Protein AF-A0A067JQB5-F1 (afdb_monomer_lite)

Organism: Jatropha curcas (NCBI:txid180498)

Secondary structure (DSSP, 8-state):
-HHHHHHHHHHHH-SEEEEEETTEEEEEE--HHHHHHHHHH-TTTS----------

Structure (mmCIF, N/CA/C/O backbone):
data_AF-A0A067JQB5-F1
#
_entry.id   AF-A0A067JQB5-F1
#
loop_
_atom_site.group_PDB
_atom_site.id
_atom_site.type_symbol
_atom_site.label_atom_id
_atom_site.label_alt_id
_atom_site.label_comp_id
_atom_site.label_asym_id
_atom_site.label_entity_id
_atom_site.label_seq_id
_atom_site.pdbx_PDB_ins_code
_atom_site.Cartn_x
_atom_site.Cartn_y
_atom_site.Cartn_z
_atom_site.occupancy
_atom_site.B_iso_or_equiv
_atom_site.auth_seq_id
_atom_site.auth_comp_id
_atom_site.auth_asym_id
_atom_site.auth_atom_id
_atom_site.pdbx_PDB_model_num
ATOM 1 N N . MET A 1 1 ? -5.631 9.317 -12.882 1.00 63.41 1 MET A N 1
ATOM 2 C CA . MET A 1 1 ? -6.298 8.027 -13.174 1.00 63.41 1 MET A CA 1
ATOM 3 C C . MET A 1 1 ? -5.853 6.908 -12.223 1.00 63.41 1 MET A C 1
ATOM 5 O O . MET A 1 1 ? -6.683 6.443 -11.458 1.00 63.41 1 MET A O 1
ATOM 9 N N . VAL A 1 2 ? -4.565 6.524 -12.177 1.00 78.81 2 VAL A N 1
ATOM 10 C CA . VAL A 1 2 ? -4.059 5.401 -11.340 1.00 78.81 2 VAL A CA 1
ATOM 11 C C . VAL A 1 2 ? -4.334 5.571 -9.839 1.00 78.81 2 VAL A C 1
ATOM 13 O O . VAL A 1 2 ? -4.730 4.618 -9.177 1.00 78.81 2 VAL A O 1
ATOM 16 N N . HIS A 1 3 ? -4.205 6.792 -9.310 1.00 79.38 3 HIS A N 1
ATOM 17 C CA . HIS A 1 3 ? -4.470 7.071 -7.895 1.00 79.38 3 HIS A CA 1
ATOM 18 C C . HIS A 1 3 ? -5.899 6.688 -7.457 1.00 79.38 3 HIS A C 1
ATOM 20 O O . HIS A 1 3 ? -6.072 6.096 -6.397 1.00 79.38 3 HIS A O 1
ATOM 26 N N . TRP A 1 4 ? -6.911 6.967 -8.290 1.00 85.88 4 TRP A N 1
ATOM 27 C CA . TRP A 1 4 ? -8.310 6.629 -7.998 1.00 85.88 4 TRP A CA 1
ATOM 28 C C . TRP A 1 4 ? -8.542 5.116 -7.991 1.00 85.88 4 TRP A C 1
ATOM 30 O O . TRP A 1 4 ? -9.141 4.584 -7.066 1.00 85.88 4 TRP A O 1
ATOM 40 N N . PHE A 1 5 ? -8.009 4.408 -8.989 1.00 86.44 5 PHE A N 1
ATOM 41 C CA . PHE A 1 5 ? -8.145 2.955 -9.078 1.00 86.44 5 PHE A CA 1
ATOM 42 C C . PHE A 1 5 ? -7.554 2.242 -7.856 1.00 86.44 5 PHE A C 1
ATOM 44 O O . PHE A 1 5 ? -8.196 1.373 -7.272 1.00 86.44 5 PHE A O 1
ATOM 51 N N . LEU A 1 6 ? -6.352 2.642 -7.430 1.00 85.94 6 LEU A N 1
ATOM 52 C CA . LEU A 1 6 ? -5.750 2.093 -6.219 1.00 85.94 6 LEU A CA 1
ATOM 53 C C . LEU A 1 6 ? -6.608 2.417 -4.993 1.00 85.94 6 LEU A C 1
ATOM 55 O O . LEU A 1 6 ? -6.815 1.546 -4.152 1.00 85.94 6 LEU A O 1
ATOM 59 N N . TYR A 1 7 ? -7.116 3.647 -4.882 1.00 86.31 7 TYR A N 1
ATOM 60 C CA . TYR A 1 7 ? -7.971 4.056 -3.767 1.00 86.31 7 TYR A CA 1
ATOM 61 C C . TYR A 1 7 ? -9.233 3.191 -3.645 1.00 86.31 7 TYR A C 1
ATOM 63 O O . TYR A 1 7 ? -9.551 2.749 -2.547 1.00 86.31 7 TYR A O 1
ATOM 71 N N . GLU A 1 8 ? -9.888 2.858 -4.757 1.00 88.88 8 GLU A N 1
ATOM 72 C CA . GLU A 1 8 ? -11.054 1.964 -4.762 1.00 88.88 8 GLU A CA 1
ATOM 73 C C . GLU A 1 8 ? -10.707 0.546 -4.275 1.00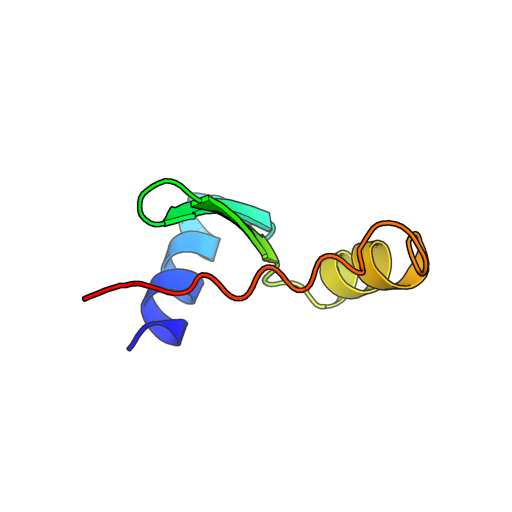 88.88 8 GLU A C 1
ATOM 75 O O . GLU A 1 8 ? -11.448 -0.063 -3.500 1.00 88.88 8 GLU A O 1
ATOM 80 N N . LEU A 1 9 ? -9.539 0.021 -4.664 1.00 87.44 9 LEU A N 1
ATOM 81 C CA . LEU A 1 9 ? -9.082 -1.304 -4.227 1.00 87.44 9 LEU A CA 1
ATOM 82 C C . LEU A 1 9 ? -8.885 -1.395 -2.709 1.00 87.44 9 LEU A C 1
ATOM 84 O O . LEU A 1 9 ? -9.094 -2.471 -2.138 1.00 87.44 9 LEU A O 1
ATOM 88 N N . LYS A 1 10 ? -8.568 -0.272 -2.052 1.00 87.19 10 LYS A N 1
ATOM 89 C CA . LYS A 1 10 ? -8.465 -0.177 -0.591 1.00 87.19 10 LYS A CA 1
ATOM 90 C C . LYS A 1 10 ? -9.715 -0.698 0.106 1.00 87.19 10 LYS A C 1
ATOM 92 O O . LYS A 1 10 ? -9.614 -1.391 1.116 1.00 87.19 10 LYS A O 1
ATOM 97 N N . PHE A 1 11 ? -10.893 -0.349 -0.407 1.00 87.56 11 PHE A N 1
ATOM 98 C CA . PHE A 1 11 ? -12.161 -0.704 0.232 1.00 87.56 11 PHE A CA 1
ATOM 99 C C . PHE A 1 11 ? -12.476 -2.191 0.112 1.00 87.56 11 PHE A C 1
ATOM 101 O O . PHE A 1 11 ? -13.167 -2.741 0.964 1.00 87.56 11 PHE A O 1
ATOM 108 N N . LYS A 1 12 ? -11.947 -2.851 -0.922 1.00 89.25 12 LYS A N 1
ATOM 109 C CA . LYS A 1 12 ? -12.189 -4.270 -1.179 1.00 89.25 12 LYS A CA 1
ATOM 110 C C . LYS A 1 12 ? -11.164 -5.187 -0.511 1.00 89.25 12 LYS A C 1
ATOM 112 O O . LYS A 1 12 ? -11.537 -6.258 -0.043 1.00 89.25 12 LYS A O 1
ATOM 117 N N . TYR A 1 13 ? -9.892 -4.789 -0.482 1.00 87.25 13 TYR A N 1
ATOM 118 C CA . TYR A 1 13 ? -8.781 -5.647 -0.042 1.00 87.25 13 TYR A CA 1
ATOM 119 C C . TYR A 1 13 ? -8.060 -5.141 1.211 1.00 87.25 13 TYR A C 1
ATOM 121 O O . TYR A 1 13 ? -7.246 -5.861 1.783 1.00 87.25 13 TYR A O 1
ATOM 129 N N . GLY A 1 14 ? -8.374 -3.929 1.665 1.00 86.12 14 GLY A N 1
ATOM 130 C CA . GLY A 1 14 ? -7.714 -3.288 2.792 1.00 86.12 14 GLY A CA 1
ATOM 131 C C . GLY A 1 14 ? -6.547 -2.382 2.376 1.00 86.12 14 GLY A C 1
ATOM 132 O O . GLY A 1 14 ? -6.207 -2.265 1.202 1.00 86.12 14 GLY A O 1
ATOM 133 N N . PRO A 1 15 ? -5.925 -1.695 3.349 1.00 84.94 15 PRO A N 1
ATOM 134 C CA . PRO A 1 15 ? -4.925 -0.653 3.106 1.00 84.94 15 PRO A CA 1
ATOM 135 C C . PRO A 1 15 ? -3.545 -1.163 2.673 1.00 84.94 15 PRO A C 1
ATOM 137 O O . PRO A 1 15 ? -2.668 -0.340 2.414 1.00 84.94 15 PRO A O 1
ATOM 140 N N . VAL A 1 16 ? -3.327 -2.478 2.634 1.00 87.81 16 VAL A N 1
ATOM 141 C CA . VAL A 1 16 ? -2.087 -3.105 2.166 1.00 87.81 16 VAL A CA 1
ATOM 142 C C . VAL A 1 16 ? -2.481 -4.217 1.212 1.00 87.81 16 VAL A C 1
ATOM 144 O O . VAL A 1 16 ? -3.151 -5.166 1.612 1.00 87.81 16 VAL A O 1
ATOM 147 N N . LEU A 1 17 ? -2.091 -4.084 -0.051 1.00 88.19 17 LEU A N 1
ATOM 148 C CA . LEU A 1 17 ? -2.483 -5.017 -1.100 1.00 88.19 17 LEU A CA 1
ATOM 149 C C . LEU A 1 17 ? -1.328 -5.275 -2.064 1.00 88.19 17 LEU A C 1
ATOM 151 O O . LEU A 1 17 ? -0.453 -4.433 -2.258 1.00 88.19 17 LEU A O 1
ATOM 155 N N . ARG A 1 18 ? -1.325 -6.466 -2.657 1.00 85.69 18 ARG A N 1
ATOM 156 C CA . ARG A 1 18 ? -0.321 -6.912 -3.622 1.00 85.69 18 ARG A CA 1
ATOM 157 C C . ARG A 1 18 ? -0.955 -6.957 -5.008 1.00 85.69 18 ARG A C 1
ATOM 159 O O . ARG A 1 18 ? -1.976 -7.614 -5.197 1.00 85.69 18 ARG A O 1
ATOM 166 N N . LEU A 1 19 ? -0.365 -6.240 -5.955 1.00 87.19 19 LEU A N 1
ATOM 167 C CA . LEU A 1 19 ? -0.795 -6.163 -7.346 1.00 87.19 19 LEU A CA 1
ATOM 168 C C . LEU A 1 19 ? 0.288 -6.724 -8.239 1.00 87.19 19 LEU A C 1
ATOM 170 O O . LEU A 1 19 ? 1.447 -6.359 -8.107 1.00 87.19 19 LEU A O 1
ATOM 174 N N . ARG A 1 20 ? -0.101 -7.542 -9.210 1.00 85.81 20 ARG A N 1
ATOM 175 C CA . ARG A 1 20 ? 0.809 -7.940 -10.275 1.00 85.81 20 ARG A CA 1
ATOM 176 C C . ARG A 1 20 ? 0.625 -7.008 -11.467 1.00 85.81 20 ARG A C 1
ATOM 178 O O . ARG A 1 20 ? -0.403 -7.066 -12.139 1.00 85.81 20 ARG A O 1
ATOM 185 N N . ILE A 1 21 ? 1.604 -6.141 -11.704 1.00 84.50 21 ILE A N 1
ATOM 186 C CA . ILE A 1 21 ? 1.630 -5.208 -12.832 1.00 84.50 21 ILE A CA 1
ATOM 187 C C . ILE A 1 21 ? 2.525 -5.828 -13.910 1.00 84.50 21 ILE A C 1
ATOM 189 O O . ILE A 1 21 ? 3.751 -5.819 -13.811 1.00 84.50 21 ILE A O 1
ATOM 193 N N . GLY A 1 22 ? 1.904 -6.440 -14.921 1.00 85.31 22 GLY A N 1
ATOM 194 C CA . GLY A 1 22 ? 2.618 -7.251 -15.911 1.00 85.31 22 GLY A CA 1
ATOM 195 C C 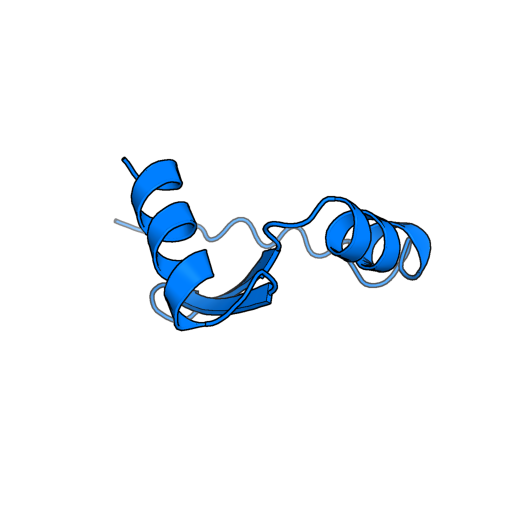. GLY A 1 22 ? 3.252 -8.487 -15.263 1.00 85.31 22 GLY A C 1
ATOM 196 O O . GLY A 1 22 ? 2.539 -9.335 -14.727 1.00 85.31 22 GLY A O 1
ATOM 197 N N . SER A 1 23 ? 4.585 -8.568 -15.291 1.00 85.00 23 SER A N 1
ATOM 198 C CA . SER A 1 23 ? 5.369 -9.634 -14.640 1.00 85.00 23 SER A CA 1
ATOM 199 C C . SER A 1 23 ? 5.953 -9.221 -13.284 1.00 85.00 23 SER A C 1
ATOM 201 O O . SER A 1 23 ? 6.662 -10.011 -12.666 1.00 85.00 23 SER A O 1
ATOM 203 N N . VAL A 1 24 ? 5.671 -7.999 -12.819 1.00 82.88 24 VAL A N 1
ATOM 204 C CA . VAL A 1 24 ? 6.215 -7.452 -11.570 1.00 82.88 24 VAL A CA 1
ATOM 205 C C . VAL A 1 24 ? 5.171 -7.556 -10.466 1.00 82.88 24 VAL A C 1
ATOM 207 O O . VAL A 1 24 ? 4.043 -7.086 -10.617 1.00 82.88 24 VAL A O 1
ATOM 210 N N . ASP A 1 25 ? 5.547 -8.166 -9.347 1.00 82.94 25 ASP A N 1
ATOM 211 C CA . ASP A 1 25 ? 4.746 -8.151 -8.126 1.00 82.94 25 ASP A CA 1
ATOM 212 C C . ASP A 1 25 ? 5.011 -6.845 -7.365 1.00 82.94 25 ASP A C 1
ATOM 214 O O . ASP A 1 25 ? 6.152 -6.492 -7.083 1.00 82.94 25 ASP A O 1
ATOM 218 N N . THR A 1 26 ? 3.962 -6.078 -7.094 1.00 84.50 26 THR A N 1
ATOM 219 C CA . THR A 1 26 ? 4.030 -4.729 -6.529 1.00 84.50 26 THR A CA 1
ATOM 220 C C . THR A 1 26 ? 3.177 -4.651 -5.275 1.00 84.50 26 THR A C 1
ATOM 222 O O . THR A 1 26 ? 1.967 -4.874 -5.308 1.00 84.50 26 THR A O 1
ATOM 225 N N . MET A 1 27 ? 3.789 -4.277 -4.155 1.00 84.81 27 MET A N 1
ATOM 226 C CA . MET A 1 27 ? 3.064 -4.019 -2.916 1.00 84.81 27 MET A CA 1
ATOM 227 C C . MET A 1 27 ? 2.638 -2.551 -2.844 1.00 84.81 27 MET A C 1
ATOM 229 O O . MET A 1 27 ? 3.464 -1.647 -2.941 1.00 84.81 27 MET A O 1
ATOM 233 N N . VAL A 1 28 ? 1.344 -2.311 -2.647 1.00 86.25 28 VAL A N 1
ATOM 234 C CA . VAL A 1 28 ? 0.761 -0.975 -2.510 1.00 86.25 28 VAL A CA 1
ATOM 235 C C . VAL A 1 28 ? 0.319 -0.769 -1.067 1.00 86.25 28 VAL A C 1
ATOM 237 O O . VAL A 1 28 ? -0.488 -1.534 -0.536 1.00 86.25 28 VAL A O 1
ATOM 240 N N . ILE A 1 29 ? 0.833 0.292 -0.442 1.00 87.44 29 ILE A N 1
ATOM 241 C CA . ILE A 1 29 ? 0.496 0.682 0.929 1.00 87.44 29 ILE A CA 1
ATOM 242 C C . ILE A 1 29 ? -0.263 2.007 0.908 1.00 87.44 29 ILE A C 1
ATOM 244 O O . ILE A 1 29 ? 0.229 3.021 0.423 1.00 87.44 29 ILE A O 1
ATOM 248 N N . GLN A 1 30 ? -1.466 1.998 1.476 1.00 86.19 30 GLN A N 1
ATOM 249 C CA . GLN A 1 30 ? -2.426 3.107 1.457 1.00 86.19 30 GLN A CA 1
ATOM 250 C C . GLN A 1 30 ? -2.769 3.604 2.871 1.00 86.19 30 GLN A C 1
ATOM 252 O O . GLN A 1 30 ? -3.861 4.129 3.123 1.00 86.19 30 GLN A O 1
ATOM 257 N N . SER A 1 31 ? -1.845 3.401 3.814 1.00 85.94 31 SER A N 1
ATOM 258 C CA . SER A 1 31 ? -1.926 3.865 5.200 1.00 85.94 31 SER A CA 1
ATOM 259 C C . SER A 1 31 ? -0.583 4.419 5.652 1.00 85.94 31 SER A C 1
ATOM 261 O O . SER A 1 31 ? 0.443 3.754 5.512 1.00 85.94 31 SER A O 1
ATOM 263 N N . ALA A 1 32 ? -0.605 5.607 6.259 1.00 84.06 32 ALA A N 1
ATOM 264 C CA . ALA A 1 32 ? 0.591 6.241 6.802 1.00 84.06 32 ALA A CA 1
ATOM 265 C C . ALA A 1 32 ? 1.260 5.377 7.881 1.00 84.06 32 ALA A C 1
ATOM 267 O O . ALA A 1 32 ? 2.480 5.293 7.918 1.00 84.06 32 ALA A O 1
ATOM 268 N N . LYS A 1 33 ? 0.476 4.678 8.715 1.00 83.88 33 LYS A N 1
ATOM 269 C CA . LYS A 1 33 ? 1.014 3.782 9.748 1.00 83.88 33 LYS A CA 1
ATOM 270 C C . LYS A 1 33 ? 1.807 2.626 9.129 1.00 83.88 33 LYS A C 1
ATOM 272 O O . LYS A 1 33 ? 2.958 2.433 9.487 1.00 83.88 33 LYS A O 1
ATOM 277 N N . ALA A 1 34 ? 1.219 1.934 8.153 1.00 79.25 34 ALA A N 1
ATOM 278 C CA . ALA A 1 34 ? 1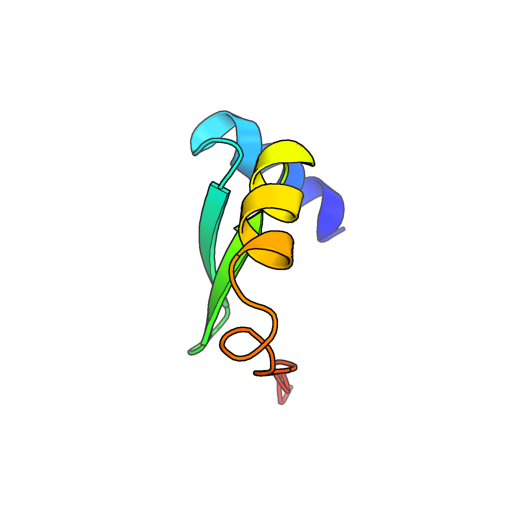.870 0.817 7.471 1.00 79.25 34 ALA A CA 1
ATOM 279 C C . ALA A 1 34 ? 3.084 1.272 6.645 1.00 79.25 34 ALA A C 1
ATOM 281 O O . ALA A 1 34 ? 4.089 0.574 6.598 1.00 79.25 34 ALA A O 1
ATOM 282 N N . ALA A 1 35 ? 3.017 2.461 6.034 1.00 81.00 35 ALA A N 1
ATOM 283 C CA . ALA A 1 35 ? 4.157 3.047 5.335 1.00 81.00 35 ALA A CA 1
ATOM 284 C C . ALA A 1 35 ? 5.295 3.336 6.319 1.00 81.00 35 ALA A C 1
ATOM 286 O O . ALA A 1 35 ? 6.435 2.973 6.073 1.00 81.00 35 ALA A O 1
ATOM 287 N N . VAL A 1 36 ? 4.980 3.928 7.470 1.00 81.25 36 VAL A N 1
ATOM 288 C CA . VAL A 1 36 ? 5.951 4.201 8.529 1.00 81.25 36 VAL A CA 1
ATOM 289 C C . VAL A 1 36 ? 6.549 2.913 9.095 1.00 81.25 36 VAL A C 1
ATOM 291 O O . VAL A 1 36 ? 7.755 2.860 9.285 1.00 81.25 36 VAL A O 1
ATOM 294 N N . GLU A 1 37 ? 5.751 1.877 9.347 1.00 78.31 37 GLU A N 1
ATOM 295 C CA . GLU A 1 37 ? 6.252 0.570 9.796 1.00 78.31 37 GLU A CA 1
ATOM 296 C C . GLU A 1 37 ? 7.160 -0.089 8.751 1.00 78.31 37 GLU A C 1
ATOM 298 O O . GLU A 1 37 ? 8.157 -0.706 9.121 1.00 78.31 37 GLU A O 1
ATOM 303 N N . LEU A 1 38 ? 6.853 0.085 7.463 1.00 72.50 38 LEU A N 1
ATOM 304 C CA . LEU A 1 38 ? 7.676 -0.413 6.368 1.00 72.50 38 LEU A CA 1
ATOM 305 C C . LEU A 1 38 ? 8.998 0.360 6.243 1.00 72.50 38 LEU A C 1
ATOM 307 O O . LEU A 1 38 ? 10.060 -0.252 6.179 1.00 72.50 38 LEU A O 1
ATOM 311 N N . PHE A 1 39 ? 8.947 1.692 6.248 1.00 70.12 39 PHE A N 1
ATOM 312 C CA . PHE A 1 39 ? 10.130 2.531 6.058 1.00 70.12 39 PHE A CA 1
ATOM 313 C C . PHE A 1 39 ? 11.023 2.606 7.302 1.00 70.12 39 PHE A C 1
ATOM 315 O O . PHE A 1 39 ? 12.229 2.730 7.155 1.00 70.12 39 PHE A O 1
ATOM 322 N N . LYS A 1 40 ? 10.474 2.504 8.522 1.00 68.12 40 LYS A N 1
ATOM 323 C CA . LYS A 1 40 ? 11.269 2.572 9.764 1.00 68.12 40 LYS A CA 1
ATOM 324 C C . LYS A 1 40 ? 11.995 1.277 10.119 1.00 68.12 40 LYS A C 1
ATOM 326 O O . LYS A 1 40 ? 12.965 1.334 10.862 1.00 68.12 40 LYS A O 1
ATOM 331 N N . ASN A 1 41 ? 11.503 0.121 9.669 1.00 60.78 41 ASN A N 1
ATOM 332 C CA . ASN A 1 41 ? 12.077 -1.175 10.050 1.00 60.78 41 ASN A CA 1
ATOM 333 C C . ASN A 1 41 ? 13.069 -1.740 9.017 1.00 60.78 41 ASN A C 1
ATOM 335 O O . ASN A 1 41 ? 13.692 -2.762 9.292 1.00 60.78 41 ASN A O 1
ATOM 339 N N . HIS A 1 42 ? 13.242 -1.107 7.849 1.00 55.44 42 HIS A N 1
ATOM 340 C CA . HIS A 1 42 ? 14.084 -1.634 6.768 1.00 55.44 42 HIS A CA 1
ATOM 341 C C . HIS A 1 42 ? 14.817 -0.535 5.973 1.00 55.44 42 HIS A C 1
ATOM 343 O O . HIS A 1 42 ? 14.577 -0.367 4.780 1.00 55.44 42 HIS A O 1
ATOM 349 N N . ASP A 1 43 ? 15.781 0.158 6.588 1.00 49.81 43 ASP A N 1
ATOM 350 C CA . ASP A 1 43 ? 16.667 1.103 5.874 1.00 49.81 43 ASP A CA 1
ATOM 351 C C . ASP A 1 43 ? 17.597 0.424 4.838 1.00 49.81 43 ASP A C 1
ATOM 353 O O . ASP A 1 43 ? 18.055 1.074 3.905 1.00 49.81 43 ASP A O 1
ATOM 357 N N . ALA A 1 44 ? 17.856 -0.889 4.946 1.00 53.66 44 ALA A N 1
ATOM 358 C CA . ALA A 1 44 ? 18.789 -1.603 4.057 1.00 53.66 44 ALA A CA 1
ATOM 359 C C . ALA A 1 44 ? 18.139 -2.623 3.098 1.00 53.66 44 ALA A C 1
ATOM 361 O O . ALA A 1 44 ? 18.743 -2.977 2.090 1.00 53.66 44 ALA A O 1
ATOM 362 N N . SER A 1 45 ? 16.926 -3.115 3.383 1.00 55.88 45 SER A N 1
ATOM 363 C CA . SER A 1 45 ? 16.271 -4.169 2.575 1.00 55.88 45 SER A CA 1
ATOM 364 C C . SER A 1 45 ? 15.268 -3.637 1.551 1.00 55.88 45 SER A C 1
ATOM 366 O O . SER A 1 45 ? 14.827 -4.394 0.694 1.00 55.88 45 SER A O 1
ATOM 368 N N . PHE A 1 46 ? 14.880 -2.362 1.656 1.00 53.38 46 PHE A N 1
ATOM 369 C CA . PHE A 1 46 ? 13.903 -1.728 0.764 1.00 53.38 46 PHE A CA 1
ATOM 370 C C . PHE A 1 46 ? 14.555 -0.803 -0.276 1.00 53.38 46 PHE A C 1
ATOM 372 O O . PHE A 1 46 ? 13.861 -0.178 -1.075 1.00 53.38 46 PHE A O 1
ATOM 379 N N . TYR A 1 47 ? 15.892 -0.738 -0.306 1.00 48.88 47 TYR A N 1
ATOM 380 C CA . TYR A 1 47 ? 16.647 -0.084 -1.376 1.00 48.88 47 TYR A CA 1
ATOM 381 C C . TYR A 1 47 ? 16.722 -0.992 -2.614 1.00 48.88 47 TYR A C 1
ATOM 383 O O . TYR A 1 47 ? 17.786 -1.274 -3.149 1.00 48.88 47 TYR A O 1
ATOM 391 N N . ASP A 1 48 ? 15.569 -1.482 -3.057 1.00 56.03 48 ASP A N 1
ATOM 392 C CA . ASP A 1 48 ? 15.387 -1.983 -4.409 1.00 56.03 48 ASP A CA 1
ATOM 393 C C . ASP A 1 48 ? 14.425 -1.001 -5.073 1.00 56.03 48 ASP A C 1
ATOM 395 O O . ASP A 1 48 ? 13.204 -1.147 -5.041 1.00 56.03 48 ASP A O 1
ATOM 399 N N . GLN A 1 49 ? 14.980 0.093 -5.601 1.00 57.38 49 GLN A N 1
ATOM 400 C CA . GLN A 1 49 ? 14.262 0.935 -6.553 1.00 57.38 49 GLN A CA 1
ATOM 401 C C . GLN A 1 49 ? 14.096 0.142 -7.857 1.00 57.38 49 GLN A C 1
ATOM 403 O O . GLN A 1 49 ? 14.681 0.481 -8.886 1.00 57.38 49 GLN A O 1
ATOM 408 N N . THR A 1 50 ? 13.282 -0.913 -7.847 1.00 54.88 50 THR A N 1
ATOM 409 C CA . THR A 1 50 ? 12.719 -1.451 -9.081 1.00 54.88 50 THR A CA 1
ATOM 410 C C . THR A 1 50 ? 11.685 -0.448 -9.566 1.00 54.88 50 THR A C 1
ATOM 412 O O . THR A 1 50 ? 10.494 -0.529 -9.272 1.00 54.88 50 THR A O 1
ATOM 415 N N . VAL A 1 51 ? 12.146 0.551 -10.315 1.00 56.31 51 VAL A N 1
ATOM 416 C CA . VAL A 1 51 ? 11.263 1.258 -11.236 1.00 56.31 51 VAL A CA 1
ATOM 417 C C . VAL A 1 51 ? 10.845 0.221 -12.282 1.00 56.31 51 VAL A C 1
ATOM 419 O O . VAL A 1 51 ? 11.712 -0.311 -12.981 1.00 56.31 51 VAL A O 1
ATOM 422 N N . PRO A 1 52 ? 9.559 -0.167 -12.375 1.00 52.06 52 PRO A N 1
ATOM 423 C CA . PRO A 1 52 ? 9.141 -1.045 -13.448 1.00 52.06 52 PRO A CA 1
ATOM 424 C C . PRO A 1 52 ? 9.307 -0.247 -14.740 1.00 52.06 52 PRO A C 1
ATOM 426 O O . PRO A 1 52 ? 8.500 0.628 -15.053 1.00 52.06 52 PRO A O 1
ATOM 429 N N . TYR A 1 53 ? 10.389 -0.513 -15.473 1.00 51.19 53 TYR A N 1
ATOM 430 C CA . TYR A 1 53 ? 10.513 -0.104 -16.862 1.00 51.19 53 TYR A CA 1
ATOM 431 C C . TYR A 1 53 ? 9.427 -0.859 -17.627 1.00 51.19 53 TYR A C 1
ATOM 433 O O . TYR 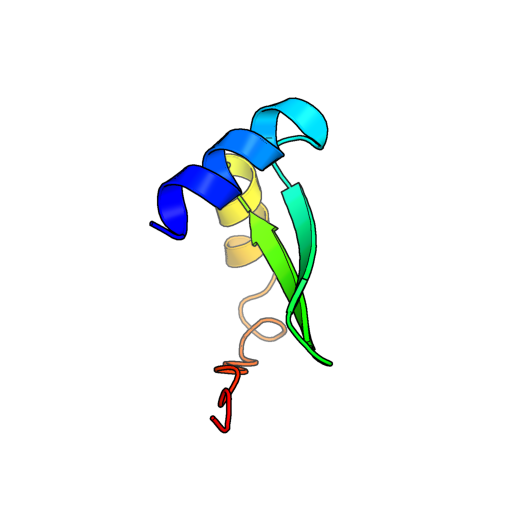A 1 53 ? 9.613 -1.996 -18.058 1.00 51.19 53 TYR A O 1
ATOM 441 N N . VAL A 1 54 ? 8.245 -0.250 -17.718 1.00 49.31 54 VAL A N 1
ATOM 442 C CA . VAL A 1 54 ? 7.179 -0.706 -18.602 1.00 49.31 54 VAL A CA 1
ATOM 443 C C . VAL A 1 54 ? 7.677 -0.424 -20.015 1.00 49.31 54 VAL A C 1
ATOM 445 O O . VAL A 1 54 ? 7.554 0.694 -20.511 1.00 49.31 54 VAL A O 1
ATOM 448 N N . PHE A 1 55 ? 8.323 -1.412 -20.634 1.00 40.06 55 PHE A N 1
ATOM 449 C CA . PHE A 1 55 ? 8.534 -1.401 -22.075 1.00 40.06 55 PHE A CA 1
ATOM 450 C C . PHE A 1 55 ? 7.144 -1.453 -22.716 1.00 40.06 55 PHE A C 1
ATOM 452 O O . PHE A 1 55 ? 6.420 -2.437 -22.560 1.00 40.06 55 PHE A O 1
ATOM 459 N N . CYS A 1 56 ? 6.756 -0.328 -23.313 1.00 40.09 56 CYS A N 1
ATOM 460 C CA . CYS A 1 56 ? 5.606 -0.215 -24.200 1.00 40.09 56 CYS A CA 1
ATOM 461 C C . CYS A 1 56 ? 5.950 -0.884 -25.534 1.00 40.09 56 CYS A C 1
ATOM 463 O O . CYS A 1 56 ? 7.105 -0.685 -25.985 1.00 40.09 56 CYS A O 1
#

Foldseek 3Di:
DVVVVVVVVCVVPNQWDWDCDPPDIDIGGRDPVVVCVVCVPCPPPPPPPCPPPPPD

pLDDT: mean 74.44, std 15.16, range [40.06, 89.2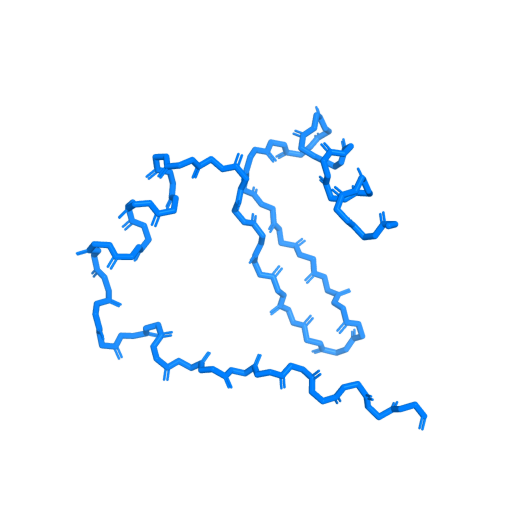5]

InterPro domains:
  IPR001128 Cytochrome P450 [PF00067] (2-50)
  IPR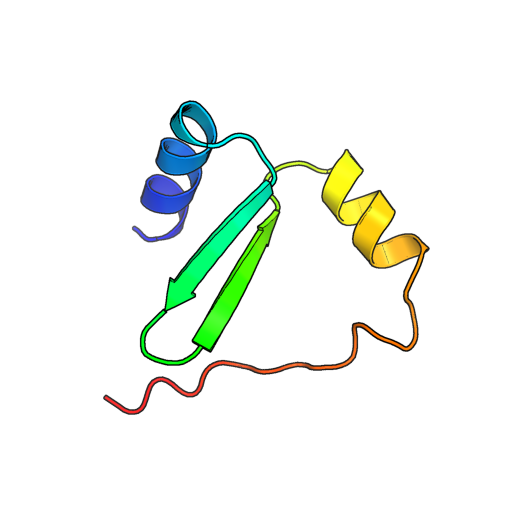036396 Cytochrome P450 superfamily [G3DSA:1.10.630.10] (1-56)
  IPR036396 Cytochrome P450 superfamily [SSF48264] (2-55)

Radius of gyration: 12.65 Å; chains: 1; bounding box: 31×18×34 Å

Sequence (56 aa):
MVHWFLYELKFKYGPVLRLRIGSVDTMVIQSAKAAVELFKNHDASFYDQTVPYVFC